Protein AF-A0A397FKP3-F1 (afdb_monomer_lite)

Structure (mmCIF, N/CA/C/O backbone):
da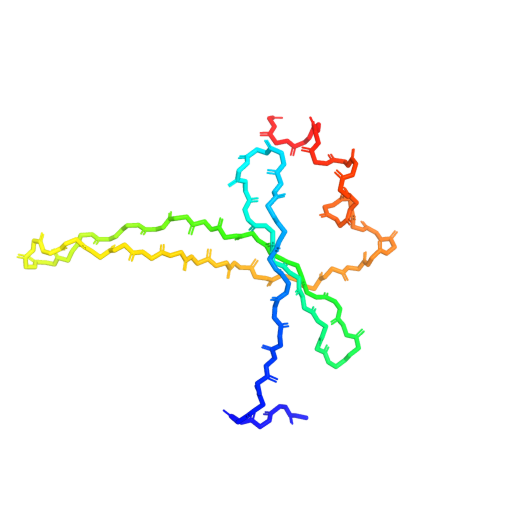ta_AF-A0A397FKP3-F1
#
_entry.id   AF-A0A397FKP3-F1
#
loop_
_atom_site.group_PDB
_atom_site.id
_atom_site.type_symbol
_atom_site.label_atom_id
_atom_site.label_alt_id
_atom_site.label_comp_id
_atom_site.label_asym_id
_atom_site.label_entity_id
_atom_site.label_seq_id
_atom_site.pdbx_PDB_ins_code
_atom_site.Cartn_x
_atom_site.Cartn_y
_atom_site.Cartn_z
_atom_site.occupancy
_atom_site.B_iso_or_equiv
_atom_site.auth_seq_id
_atom_site.auth_comp_id
_atom_site.auth_asym_id
_atom_site.auth_atom_id
_atom_site.pdbx_PDB_model_num
ATOM 1 N N . MET A 1 1 ? -22.119 -3.151 -1.458 1.00 43.16 1 MET A N 1
ATOM 2 C CA . MET A 1 1 ? -21.271 -3.543 -2.603 1.00 43.16 1 MET A CA 1
ATOM 3 C C . MET A 1 1 ? -20.735 -2.247 -3.167 1.00 43.16 1 MET A C 1
ATOM 5 O O . MET A 1 1 ? -21.559 -1.386 -3.445 1.00 43.16 1 MET A O 1
ATOM 9 N N . LEU A 1 2 ? -19.414 -2.081 -3.239 1.00 46.19 2 LEU A N 1
ATOM 10 C CA . LEU A 1 2 ? -18.814 -0.883 -3.830 1.00 46.19 2 LEU A CA 1
ATOM 11 C C . LEU A 1 2 ? -19.111 -0.877 -5.334 1.00 46.19 2 LEU A C 1
ATOM 13 O O . LEU A 1 2 ? -18.879 -1.882 -6.010 1.00 46.19 2 LEU A O 1
ATOM 17 N N . ASN A 1 3 ? -19.661 0.220 -5.842 1.00 46.50 3 ASN A N 1
ATOM 18 C CA . ASN A 1 3 ? -19.804 0.448 -7.274 1.00 46.50 3 ASN A CA 1
ATOM 19 C C . ASN A 1 3 ? -18.437 0.829 -7.860 1.00 46.50 3 ASN A C 1
ATOM 21 O O . ASN A 1 3 ? -17.614 1.447 -7.193 1.00 46.50 3 ASN A O 1
ATOM 25 N N . ASN A 1 4 ? -18.202 0.538 -9.142 1.00 54.88 4 ASN A N 1
ATOM 26 C CA . ASN A 1 4 ? -16.935 0.856 -9.828 1.00 54.88 4 ASN A CA 1
ATOM 27 C C . ASN A 1 4 ? -16.584 2.363 -9.887 1.00 54.88 4 ASN A C 1
ATOM 29 O O . ASN A 1 4 ? -15.503 2.708 -10.354 1.00 54.88 4 ASN A O 1
ATOM 33 N N . ASN A 1 5 ? -17.473 3.246 -9.419 1.00 62.22 5 ASN A N 1
ATOM 34 C CA . ASN A 1 5 ? -17.264 4.693 -9.329 1.00 62.22 5 ASN A CA 1
ATOM 35 C C . ASN A 1 5 ? -17.013 5.184 -7.893 1.00 62.22 5 ASN A C 1
ATOM 37 O O . ASN A 1 5 ? -16.881 6.391 -7.686 1.00 62.22 5 ASN A O 1
ATOM 41 N N . ASP A 1 6 ? -16.971 4.287 -6.907 1.00 65.25 6 ASP A N 1
ATOM 42 C CA . ASP A 1 6 ? -16.723 4.667 -5.521 1.00 65.25 6 ASP A CA 1
ATOM 43 C C . ASP A 1 6 ? -15.244 5.037 -5.368 1.00 65.25 6 ASP A C 1
ATOM 45 O O . ASP A 1 6 ? -14.346 4.192 -5.372 1.00 65.25 6 ASP A O 1
ATOM 49 N N . THR A 1 7 ? -14.985 6.338 -5.270 1.00 67.12 7 THR A N 1
ATOM 50 C CA . THR A 1 7 ? -13.672 6.868 -4.919 1.00 67.12 7 THR A CA 1
ATOM 51 C C . THR A 1 7 ? -13.484 6.784 -3.410 1.00 67.12 7 THR A C 1
ATOM 53 O O . THR A 1 7 ? -14.397 7.046 -2.627 1.00 67.12 7 THR A O 1
ATOM 56 N N . PHE A 1 8 ? -12.280 6.419 -2.982 1.00 70.62 8 PHE A N 1
ATOM 57 C CA . PHE A 1 8 ? -11.904 6.420 -1.575 1.00 70.62 8 PHE A CA 1
ATOM 58 C C . PHE A 1 8 ? -10.665 7.281 -1.379 1.00 70.62 8 PHE A C 1
ATOM 60 O O . PHE A 1 8 ? -9.795 7.373 -2.246 1.00 70.62 8 PHE A O 1
ATOM 67 N N . TRP A 1 9 ? -10.601 7.921 -0.219 1.00 75.50 9 TRP A N 1
ATOM 68 C CA . TRP A 1 9 ? -9.447 8.706 0.186 1.00 75.50 9 TRP A CA 1
ATOM 69 C C . TRP A 1 9 ? -8.457 7.802 0.910 1.00 75.50 9 TRP A C 1
ATOM 71 O O . TRP A 1 9 ? -8.851 6.958 1.721 1.00 75.50 9 TRP A O 1
ATOM 81 N N . ILE A 1 10 ? -7.174 7.973 0.607 1.00 80.06 10 ILE A N 1
ATOM 82 C CA . ILE A 1 10 ? -6.081 7.299 1.301 1.00 80.06 10 ILE A CA 1
ATOM 83 C C . ILE A 1 10 ? -5.271 8.374 2.010 1.00 80.06 10 ILE A C 1
ATOM 85 O O . ILE A 1 10 ? -4.824 9.329 1.376 1.00 80.06 10 ILE A O 1
ATOM 89 N N . GLU A 1 11 ? -5.078 8.214 3.312 1.00 73.44 11 GLU A N 1
ATOM 90 C CA . GLU A 1 11 ? -4.102 9.009 4.046 1.00 73.44 11 GLU A CA 1
ATOM 91 C C . GLU A 1 11 ? -2.707 8.438 3.816 1.00 73.44 11 GLU A C 1
ATOM 93 O O . GLU A 1 11 ? -2.484 7.237 3.986 1.00 73.44 11 GLU A O 1
ATOM 98 N N . LEU A 1 12 ? -1.785 9.317 3.427 1.00 76.75 12 LEU A N 1
ATOM 99 C CA . LEU A 1 12 ? -0.363 9.036 3.303 1.00 76.75 12 LEU A CA 1
ATOM 100 C C . LEU A 1 12 ? 0.343 9.607 4.531 1.00 76.75 12 LEU A C 1
ATOM 102 O O . LEU A 1 12 ? 0.288 10.812 4.772 1.00 76.75 12 LEU A O 1
ATOM 106 N N . ILE A 1 13 ? 1.003 8.747 5.295 1.00 78.12 13 ILE A N 1
ATOM 107 C CA . ILE A 1 13 ? 1.794 9.140 6.459 1.00 78.12 13 ILE A CA 1
ATOM 108 C C . ILE A 1 13 ? 3.237 8.748 6.173 1.00 78.12 13 ILE A C 1
ATOM 110 O O . ILE A 1 13 ? 3.548 7.564 6.043 1.00 78.12 13 ILE A O 1
ATOM 114 N N . GLU A 1 14 ? 4.110 9.742 6.071 1.00 72.06 14 GLU A N 1
ATOM 115 C CA . GLU A 1 14 ? 5.550 9.521 5.997 1.00 72.06 14 GLU A CA 1
ATOM 116 C C . GLU A 1 14 ? 6.040 9.107 7.391 1.00 72.06 14 GLU A C 1
ATOM 118 O O . GLU A 1 14 ? 5.823 9.816 8.377 1.00 72.06 14 GLU A O 1
ATOM 123 N N . THR A 1 15 ? 6.619 7.915 7.502 1.00 68.50 15 THR A N 1
ATOM 124 C CA . THR A 1 15 ? 7.184 7.420 8.758 1.00 68.50 15 THR A CA 1
ATOM 125 C C . THR A 1 15 ? 8.631 7.885 8.902 1.00 68.50 15 THR A C 1
ATOM 127 O O . THR A 1 15 ? 9.281 8.279 7.932 1.00 68.50 15 THR A O 1
ATOM 130 N N . ASN A 1 16 ? 9.175 7.794 10.117 1.00 62.19 16 ASN A N 1
ATOM 131 C CA . ASN A 1 16 ? 10.541 8.233 10.434 1.00 62.19 16 ASN A CA 1
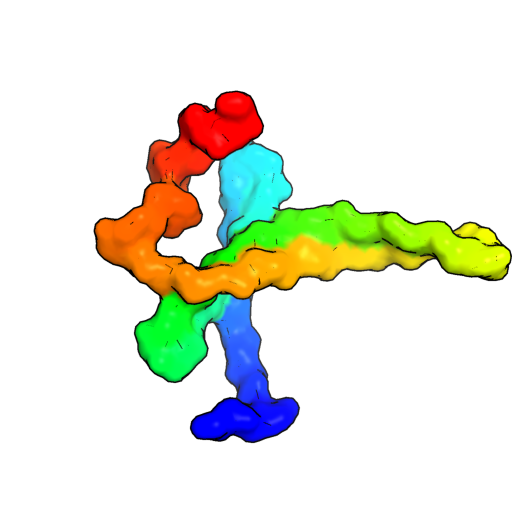ATOM 132 C C . ASN A 1 16 ? 11.630 7.568 9.564 1.00 62.19 16 ASN A C 1
ATOM 134 O O . ASN A 1 16 ? 12.721 8.115 9.429 1.00 62.19 16 ASN A O 1
ATOM 138 N N . ASN A 1 17 ? 11.327 6.425 8.938 1.00 63.94 17 ASN A N 1
ATOM 139 C CA . ASN A 1 17 ? 12.237 5.683 8.062 1.00 63.94 17 ASN A CA 1
ATOM 140 C C . ASN A 1 17 ? 11.992 5.948 6.567 1.00 63.94 17 ASN A C 1
ATOM 142 O O . ASN A 1 17 ? 12.385 5.131 5.737 1.00 63.94 17 ASN A O 1
ATOM 146 N N . GLN A 1 18 ? 11.317 7.051 6.216 1.00 67.00 18 GLN A N 1
ATOM 147 C CA . GLN A 1 18 ? 10.918 7.384 4.838 1.00 67.00 18 GLN A CA 1
ATOM 148 C C . GLN A 1 18 ? 9.991 6.333 4.200 1.00 67.00 18 GLN A C 1
ATOM 150 O O . GLN A 1 18 ? 9.837 6.291 2.977 1.00 67.00 18 GLN A O 1
ATOM 155 N N . LEU A 1 19 ? 9.370 5.466 5.011 1.00 66.44 19 LEU A N 1
ATOM 156 C CA . LEU A 1 19 ? 8.323 4.577 4.527 1.00 66.44 19 LEU A CA 1
ATOM 157 C C . LEU A 1 19 ? 7.024 5.368 4.455 1.00 66.44 19 LEU A C 1
ATOM 159 O O . LEU A 1 19 ? 6.686 6.146 5.339 1.00 66.44 19 LEU A O 1
ATOM 163 N N . GLU A 1 20 ? 6.266 5.140 3.400 1.00 78.12 20 GLU A N 1
ATOM 164 C CA . GLU A 1 20 ? 4.973 5.773 3.201 1.00 78.12 20 GLU A CA 1
ATOM 165 C C . GLU A 1 20 ? 3.877 4.800 3.637 1.00 78.12 20 GLU A C 1
ATOM 167 O O . GLU A 1 20 ? 3.564 3.833 2.933 1.00 78.12 20 GLU A O 1
ATOM 172 N N . LYS A 1 21 ? 3.294 5.037 4.812 1.00 80.44 21 LYS A N 1
ATOM 173 C CA . LYS A 1 21 ? 2.135 4.284 5.291 1.00 80.44 21 LYS A CA 1
ATOM 174 C C . LYS A 1 21 ? 0.870 4.808 4.620 1.00 80.44 21 LYS A C 1
ATOM 176 O O . LYS A 1 21 ? 0.640 6.012 4.566 1.00 80.44 21 LYS A O 1
ATOM 181 N N . LEU A 1 22 ? 0.035 3.889 4.158 1.00 84.00 22 LEU A N 1
ATOM 182 C CA . LEU A 1 22 ? -1.295 4.151 3.625 1.00 84.00 22 LEU A CA 1
ATOM 183 C C . LEU A 1 22 ? -2.356 3.674 4.607 1.00 84.00 22 LEU A C 1
ATOM 185 O O . LEU A 1 22 ? -2.317 2.515 5.029 1.00 84.00 22 LEU A O 1
ATOM 189 N N . SER A 1 23 ? -3.351 4.511 4.887 1.00 81.88 23 SER A N 1
ATOM 190 C CA . SER A 1 23 ? -4.538 4.128 5.657 1.00 81.88 23 SER A CA 1
ATOM 191 C C . SER A 1 23 ? -5.831 4.588 4.996 1.00 81.88 23 SER A C 1
ATOM 193 O O . SER A 1 23 ? -5.920 5.689 4.458 1.00 81.88 23 SER A O 1
ATOM 195 N N . THR A 1 24 ? -6.858 3.740 5.034 1.00 84.44 24 THR A N 1
ATOM 196 C CA . THR A 1 24 ? -8.210 4.097 4.579 1.00 84.44 24 THR A CA 1
ATOM 197 C C . THR A 1 24 ? -9.283 3.286 5.302 1.00 84.44 24 THR A C 1
ATOM 199 O O . THR A 1 24 ? -9.028 2.176 5.775 1.00 84.44 24 THR A O 1
ATOM 202 N N . LYS A 1 25 ? -10.506 3.818 5.382 1.00 80.69 25 LYS A N 1
ATOM 203 C CA . LYS A 1 25 ? -11.656 3.149 6.002 1.00 80.69 25 LYS A CA 1
ATOM 204 C C . LYS A 1 25 ? -12.724 2.865 4.951 1.00 80.69 25 LYS A C 1
ATOM 206 O O . LYS A 1 25 ? -13.265 3.789 4.357 1.00 80.69 25 LYS A O 1
ATOM 211 N N . ILE A 1 26 ? -13.051 1.589 4.769 1.00 81.81 26 ILE A N 1
ATOM 212 C CA . ILE A 1 26 ? -14.015 1.109 3.772 1.00 81.81 26 ILE A CA 1
ATOM 213 C C . ILE A 1 26 ? -15.011 0.194 4.485 1.00 81.81 26 ILE A C 1
ATOM 215 O O . ILE A 1 26 ? -14.601 -0.729 5.190 1.00 81.81 26 ILE A O 1
ATOM 219 N N . ASP A 1 27 ? -16.311 0.466 4.348 1.00 83.38 27 ASP A N 1
ATOM 220 C CA . ASP A 1 27 ? -17.399 -0.318 4.962 1.00 83.38 27 ASP A CA 1
ATOM 221 C C . ASP A 1 27 ? -17.189 -0.600 6.465 1.00 83.38 27 ASP A C 1
ATOM 223 O O . ASP A 1 27 ? -17.382 -1.709 6.963 1.00 83.38 27 ASP A O 1
ATOM 227 N N . GLY A 1 28 ? -16.719 0.410 7.204 1.00 79.00 28 GLY A N 1
ATOM 228 C CA . GLY A 1 28 ? -16.457 0.307 8.643 1.00 79.00 28 GLY A CA 1
ATOM 229 C C . GLY A 1 28 ? -15.156 -0.412 9.023 1.00 79.00 28 GLY A C 1
ATOM 230 O O . GLY A 1 28 ? -14.771 -0.357 10.190 1.00 79.00 28 GLY A O 1
ATOM 231 N N . LYS A 1 29 ? -14.442 -1.017 8.068 1.00 80.50 29 LYS A N 1
ATOM 232 C CA . LYS A 1 29 ? -13.157 -1.696 8.286 1.00 80.50 29 LYS A CA 1
ATOM 233 C C . LYS A 1 29 ? -11.990 -0.764 7.978 1.00 80.50 29 LYS A C 1
ATOM 235 O O . LYS A 1 29 ? -12.014 -0.034 6.989 1.00 80.50 29 LYS A O 1
ATOM 240 N N . HIS A 1 30 ? -10.960 -0.800 8.819 1.00 79.81 30 HIS A N 1
ATOM 241 C CA . HIS A 1 30 ? -9.726 -0.050 8.603 1.00 79.81 30 HIS A CA 1
ATOM 242 C C . HIS A 1 30 ? -8.741 -0.907 7.803 1.00 79.81 30 HIS A C 1
ATOM 244 O O . HIS A 1 30 ? -8.484 -2.054 8.162 1.00 79.81 30 HIS A O 1
ATOM 250 N N . TYR A 1 31 ? -8.191 -0.355 6.729 1.00 81.62 31 TYR A N 1
ATOM 251 C CA . TYR A 1 31 ? -7.140 -0.959 5.924 1.00 81.62 31 TYR A CA 1
ATOM 252 C C . TYR A 1 31 ? -5.852 -0.162 6.074 1.00 81.62 31 TYR A C 1
ATOM 254 O O . TYR A 1 31 ? -5.874 1.063 5.975 1.00 81.62 31 TYR A O 1
ATOM 262 N N . VAL A 1 32 ? -4.740 -0.868 6.266 1.00 81.94 32 VAL A N 1
ATOM 263 C CA . VAL A 1 32 ? -3.400 -0.280 6.348 1.00 81.94 32 VAL A CA 1
ATOM 264 C C . VAL A 1 32 ? -2.456 -1.034 5.416 1.00 81.94 32 VAL A C 1
ATOM 266 O O . VAL A 1 32 ? -2.565 -2.253 5.257 1.00 81.94 32 VAL A O 1
ATOM 269 N N . GLY A 1 33 ? -1.541 -0.316 4.779 1.00 80.44 33 GLY A N 1
ATOM 270 C CA . GLY A 1 33 ? -0.449 -0.875 3.988 1.00 80.44 33 GLY A CA 1
ATOM 271 C C . GLY A 1 33 ? 0.727 0.091 3.933 1.00 80.44 33 GLY A C 1
ATOM 272 O O . GLY A 1 33 ? 0.648 1.195 4.458 1.00 80.44 33 GLY A O 1
ATOM 273 N N . PHE A 1 34 ? 1.805 -0.314 3.273 1.00 81.31 34 PHE A N 1
ATOM 274 C CA . PHE A 1 34 ? 2.968 0.538 3.033 1.00 81.31 34 PHE A CA 1
ATOM 275 C C . PHE A 1 34 ? 3.269 0.551 1.539 1.00 81.31 34 PHE A C 1
ATOM 277 O O . PHE A 1 34 ? 3.117 -0.481 0.874 1.00 81.31 34 PHE A O 1
ATOM 284 N N . LEU A 1 35 ? 3.646 1.713 1.011 1.00 82.88 35 LEU A N 1
ATOM 285 C CA . LEU A 1 35 ? 4.113 1.831 -0.363 1.00 82.88 35 LEU A CA 1
ATOM 286 C C . LEU A 1 35 ? 5.539 1.304 -0.465 1.00 82.88 35 LEU A C 1
ATOM 288 O O . LEU A 1 35 ? 6.426 1.687 0.291 1.00 82.88 35 LEU A O 1
ATOM 292 N N . ASP A 1 36 ? 5.735 0.441 -1.449 1.00 78.19 36 ASP A N 1
ATOM 293 C CA . ASP A 1 36 ? 7.021 -0.141 -1.790 1.00 78.19 36 ASP A CA 1
ATOM 294 C C . ASP A 1 36 ? 7.337 0.150 -3.261 1.00 78.19 36 ASP A C 1
ATOM 296 O O . ASP A 1 36 ? 6.445 0.124 -4.123 1.00 78.19 36 ASP A O 1
ATOM 300 N N . TRP A 1 37 ? 8.604 0.440 -3.549 1.00 82.81 37 TRP A N 1
ATOM 301 C CA . TRP A 1 37 ? 9.069 0.717 -4.901 1.00 82.81 37 TRP A CA 1
ATOM 302 C C . TRP A 1 37 ? 9.292 -0.581 -5.663 1.00 82.81 37 TRP A C 1
ATOM 304 O O . TRP A 1 37 ? 9.983 -1.498 -5.224 1.00 82.81 37 TRP A O 1
ATOM 314 N N . ARG A 1 38 ? 8.724 -0.640 -6.862 1.00 83.75 38 ARG A N 1
ATOM 315 C CA . ARG A 1 38 ? 8.874 -1.759 -7.782 1.00 83.75 38 ARG A CA 1
ATOM 316 C C . ARG A 1 38 ? 9.495 -1.273 -9.074 1.00 83.75 38 ARG A C 1
ATOM 318 O O . ARG A 1 38 ? 9.165 -0.205 -9.591 1.00 83.75 38 ARG A O 1
ATOM 325 N N . GLU A 1 39 ? 10.369 -2.110 -9.605 1.00 94.69 39 GLU A N 1
ATOM 326 C CA . GLU A 1 39 ? 10.979 -1.936 -10.910 1.00 94.69 39 GLU A CA 1
ATOM 327 C C . GLU A 1 39 ? 10.815 -3.233 -11.701 1.00 94.69 39 GLU A C 1
ATOM 329 O O . GLU A 1 39 ? 11.067 -4.326 -11.188 1.00 94.69 39 GLU A O 1
ATOM 334 N N . ARG A 1 40 ? 10.381 -3.118 -12.956 1.00 93.06 40 ARG A N 1
ATOM 335 C CA . ARG A 1 40 ? 10.407 -4.216 -13.922 1.00 93.06 40 ARG A CA 1
ATOM 336 C C . ARG A 1 40 ? 11.075 -3.736 -15.196 1.00 93.06 40 ARG A C 1
ATOM 338 O O . ARG A 1 40 ? 10.745 -2.676 -15.726 1.00 93.06 40 ARG A O 1
ATOM 345 N N . LYS A 1 41 ? 11.985 -4.567 -15.692 1.00 94.88 41 LYS A N 1
ATOM 346 C CA . LYS A 1 41 ? 12.555 -4.441 -17.026 1.00 94.88 41 LYS A CA 1
ATOM 347 C C . LYS A 1 41 ? 11.681 -5.212 -18.010 1.00 94.88 41 LYS A C 1
ATOM 349 O O . LYS A 1 41 ? 11.444 -6.404 -17.817 1.00 94.88 41 LYS A O 1
ATOM 354 N N . GLU A 1 42 ? 11.182 -4.514 -19.015 1.00 94.12 42 GLU A N 1
ATOM 355 C CA . GLU A 1 42 ? 10.372 -5.078 -20.089 1.00 94.12 42 GLU A CA 1
ATOM 356 C C . GLU A 1 42 ? 11.274 -5.704 -21.171 1.00 94.12 42 GLU A C 1
ATOM 358 O O . GLU A 1 42 ? 12.489 -5.480 -21.211 1.00 94.12 42 GLU A O 1
ATOM 363 N N . LEU A 1 43 ? 10.686 -6.526 -22.045 1.00 92.56 43 LEU A N 1
ATOM 364 C CA . LEU A 1 43 ? 11.424 -7.268 -23.080 1.00 92.56 43 LEU A CA 1
ATOM 365 C C . LEU A 1 43 ? 12.082 -6.359 -24.132 1.00 92.56 43 LEU A C 1
ATOM 367 O O . LEU A 1 43 ? 13.095 -6.737 -24.713 1.00 92.56 43 LEU A O 1
ATOM 371 N N . ASP A 1 44 ? 11.532 -5.166 -24.353 1.00 95.44 44 ASP A N 1
ATOM 372 C CA . ASP A 1 44 ? 12.069 -4.135 -25.251 1.00 95.44 44 ASP A CA 1
ATOM 373 C C . ASP A 1 44 ? 13.229 -3.331 -24.625 1.00 95.44 44 ASP A C 1
ATOM 375 O O . ASP A 1 44 ? 13.805 -2.456 -25.268 1.00 95.44 44 ASP A O 1
ATOM 379 N N . GLY A 1 45 ? 13.586 -3.627 -23.370 1.00 94.25 45 GLY A N 1
ATOM 380 C CA . GLY A 1 45 ? 14.618 -2.925 -22.614 1.00 94.25 45 GLY A CA 1
ATOM 381 C C . GLY A 1 45 ? 14.116 -1.709 -21.833 1.00 94.25 45 GLY A C 1
ATOM 382 O O . GLY A 1 45 ? 14.889 -1.158 -21.044 1.00 94.25 45 GLY A O 1
ATOM 383 N N . THR A 1 46 ? 12.845 -1.324 -21.981 1.00 94.94 46 THR A N 1
ATOM 384 C CA . THR A 1 46 ? 12.221 -0.253 -21.200 1.00 94.94 46 THR A CA 1
ATOM 385 C C . THR A 1 46 ? 12.168 -0.638 -19.720 1.00 94.94 46 THR A C 1
ATOM 387 O O . THR A 1 46 ? 11.886 -1.782 -19.359 1.00 94.94 46 THR A O 1
ATOM 390 N N . VAL A 1 47 ? 12.436 0.323 -18.830 1.00 95.50 47 VAL A N 1
ATOM 391 C CA . VAL A 1 47 ? 12.318 0.132 -17.377 1.00 95.50 47 VAL A CA 1
ATOM 392 C C . VAL A 1 47 ? 11.068 0.841 -16.882 1.00 95.50 47 VAL A C 1
ATOM 394 O O . VAL A 1 47 ? 10.972 2.068 -16.941 1.00 95.50 47 VAL A O 1
ATOM 397 N N . ARG A 1 48 ? 10.118 0.071 -16.349 1.00 94.06 48 ARG A N 1
ATOM 398 C CA . ARG A 1 48 ? 8.926 0.603 -15.693 1.00 94.06 48 ARG A CA 1
ATOM 399 C C . ARG A 1 48 ? 9.149 0.630 -14.185 1.00 94.06 48 ARG A C 1
ATOM 401 O O . ARG A 1 48 ? 9.457 -0.398 -13.584 1.00 94.06 48 ARG A O 1
ATOM 408 N N . LYS A 1 49 ? 8.948 1.800 -13.575 1.00 92.81 49 LYS A N 1
ATOM 409 C CA . LYS A 1 49 ? 8.990 2.000 -12.119 1.00 92.81 49 LYS A CA 1
ATOM 410 C C . LYS A 1 49 ? 7.614 2.412 -11.616 1.00 92.81 49 LYS A C 1
ATOM 412 O O . LYS A 1 49 ? 6.953 3.234 -12.248 1.00 92.81 49 LYS A O 1
ATOM 417 N N . TRP A 1 50 ? 7.171 1.838 -10.506 1.00 88.50 50 TRP A N 1
ATOM 418 C CA . TRP A 1 50 ? 5.917 2.213 -9.849 1.00 88.50 50 TRP A CA 1
ATOM 419 C C . TRP A 1 50 ? 6.011 1.967 -8.346 1.00 88.50 50 TRP A C 1
ATOM 421 O O . TRP A 1 50 ? 6.789 1.126 -7.900 1.00 88.50 50 TRP A O 1
ATOM 431 N N . LYS A 1 51 ? 5.200 2.678 -7.561 1.00 83.19 51 LYS A N 1
ATOM 432 C CA . LYS A 1 51 ? 4.951 2.308 -6.167 1.00 83.19 51 LYS A CA 1
ATOM 433 C C . LYS A 1 51 ? 3.721 1.412 -6.107 1.00 83.19 51 LYS A C 1
ATOM 435 O O . LYS A 1 51 ? 2.735 1.658 -6.803 1.00 83.19 51 LYS A O 1
ATOM 440 N N . SER A 1 52 ? 3.769 0.374 -5.288 1.00 81.94 52 SER A N 1
ATOM 441 C CA . SER A 1 52 ? 2.614 -0.483 -5.012 1.00 81.94 52 SER A CA 1
ATOM 442 C C . SER A 1 52 ? 2.486 -0.710 -3.518 1.00 81.94 52 SER A C 1
ATOM 444 O O . SER A 1 52 ? 3.498 -0.873 -2.844 1.00 81.94 52 SER A O 1
ATOM 446 N N . ALA A 1 53 ? 1.255 -0.783 -3.021 1.00 78.56 53 ALA A N 1
ATOM 447 C CA . ALA A 1 53 ? 0.976 -1.171 -1.647 1.00 78.56 53 ALA A CA 1
ATOM 448 C C . ALA A 1 53 ? 0.047 -2.382 -1.619 1.00 78.56 53 ALA A C 1
ATOM 450 O O . ALA A 1 53 ? -0.943 -2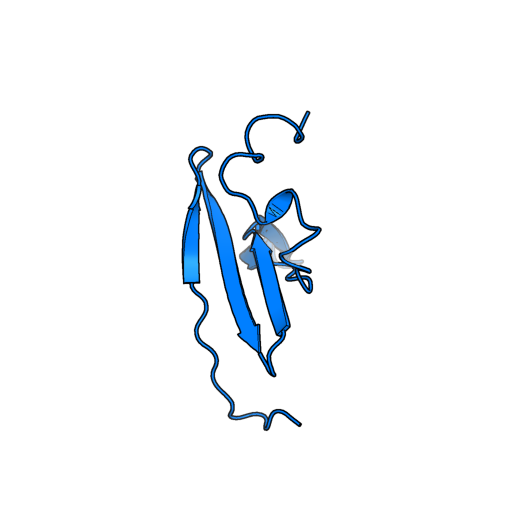.439 -2.347 1.00 78.56 53 ALA A O 1
ATOM 451 N N . ASN A 1 54 ? 0.346 -3.326 -0.729 1.00 72.12 54 ASN A N 1
ATOM 452 C CA . ASN A 1 54 ? -0.586 -4.382 -0.355 1.00 72.12 54 ASN A CA 1
ATOM 453 C C . ASN A 1 54 ? -1.266 -3.976 0.952 1.00 72.12 54 ASN A C 1
ATOM 455 O O . ASN A 1 54 ? -0.664 -4.078 2.021 1.00 72.12 54 ASN A O 1
ATOM 459 N N . MET A 1 55 ? -2.510 -3.506 0.867 1.00 79.19 55 MET A N 1
ATOM 460 C CA . MET A 1 55 ? -3.285 -3.123 2.046 1.00 79.19 55 MET A CA 1
ATOM 461 C C . MET A 1 55 ? -3.963 -4.346 2.667 1.00 79.19 55 MET A C 1
ATOM 463 O O . MET A 1 55 ? -4.482 -5.214 1.964 1.00 79.19 55 MET A O 1
ATOM 467 N N . ARG A 1 56 ? -3.977 -4.416 3.997 1.00 76.12 56 ARG A N 1
ATOM 468 C CA . ARG A 1 56 ? -4.630 -5.484 4.765 1.00 76.12 56 ARG A CA 1
ATOM 469 C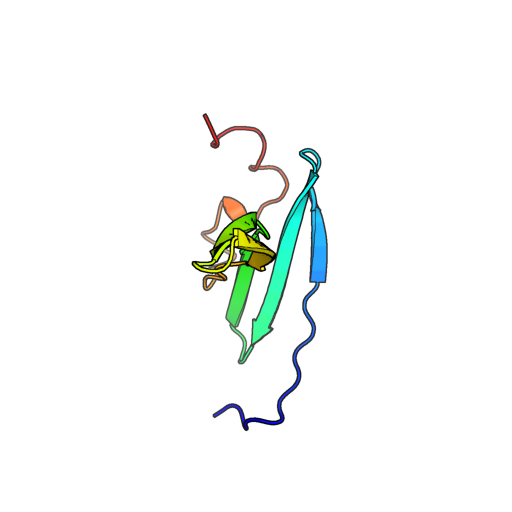 C . ARG A 1 56 ? -5.608 -4.876 5.757 1.00 76.12 56 ARG A C 1
ATOM 471 O O . ARG A 1 56 ? -5.400 -3.759 6.225 1.00 76.12 56 ARG A O 1
ATOM 478 N N . VAL A 1 57 ? -6.664 -5.619 6.090 1.00 79.81 57 VAL A N 1
ATOM 479 C CA . VAL A 1 57 ? -7.583 -5.220 7.163 1.00 79.81 57 VAL A CA 1
ATOM 480 C C . VAL A 1 57 ? -6.795 -5.175 8.472 1.00 79.81 57 VAL A C 1
ATOM 482 O O . VAL A 1 57 ? -6.285 -6.200 8.924 1.00 79.81 57 VAL A O 1
ATOM 485 N N . CYS A 1 58 ? -6.697 -3.993 9.071 1.00 73.19 58 CYS A N 1
ATOM 486 C CA . CYS A 1 58 ? -6.139 -3.795 10.399 1.00 73.19 58 CYS A CA 1
ATOM 487 C C . CYS A 1 58 ? -7.251 -3.969 11.432 1.00 73.19 58 CYS A C 1
ATOM 489 O O . CYS A 1 58 ? -8.279 -3.290 11.389 1.00 73.19 58 CYS A O 1
ATOM 491 N N . ASN A 1 59 ? -7.034 -4.870 12.387 1.00 66.25 59 ASN A N 1
ATOM 492 C CA . ASN A 1 59 ? -7.862 -4.940 13.581 1.00 66.25 59 ASN A CA 1
ATOM 493 C C . ASN A 1 59 ? -7.216 -4.047 14.645 1.00 66.25 59 ASN A C 1
ATOM 495 O O . ASN A 1 59 ? -6.254 -4.470 15.279 1.00 66.25 59 ASN A O 1
ATOM 499 N N . TRP A 1 60 ? -7.686 -2.801 14.772 1.00 54.25 60 TRP A N 1
ATOM 500 C CA . TRP A 1 60 ? -7.023 -1.730 15.536 1.00 54.25 60 TRP A CA 1
ATOM 501 C C . TRP A 1 60 ? -6.637 -2.143 16.964 1.00 54.25 60 TRP A C 1
ATOM 503 O O . TRP A 1 60 ? -5.551 -1.822 17.427 1.00 54.25 60 TRP A O 1
ATOM 513 N N . GLU A 1 61 ? -7.478 -2.943 17.622 1.00 53.69 61 GLU A N 1
ATOM 514 C CA . GLU A 1 61 ? -7.252 -3.447 18.985 1.00 53.69 61 GLU A CA 1
ATOM 515 C C . GLU A 1 61 ? -6.131 -4.498 19.095 1.00 53.69 61 GLU A C 1
ATOM 517 O O . GLU A 1 61 ? -5.651 -4.778 20.189 1.00 53.69 61 GLU A O 1
ATOM 522 N N . LYS A 1 62 ? -5.718 -5.111 17.979 1.00 51.97 62 LYS A N 1
ATOM 523 C CA . LYS A 1 62 ? -4.747 -6.222 17.935 1.00 51.97 62 LYS A CA 1
ATOM 524 C C . LYS A 1 62 ? -3.520 -5.939 17.072 1.00 51.97 62 LYS A C 1
ATOM 526 O O . LYS A 1 62 ? -2.643 -6.791 16.967 1.00 51.97 62 LYS A O 1
ATOM 531 N N . CYS A 1 63 ? -3.469 -4.799 16.392 1.00 54.75 63 CYS A N 1
ATOM 532 C CA . CYS A 1 63 ? -2.489 -4.568 15.343 1.00 54.75 63 CYS A CA 1
ATOM 533 C C . CYS A 1 63 ? -1.332 -3.710 15.862 1.00 54.75 63 CYS A C 1
ATOM 535 O O . CYS A 1 63 ? -1.427 -2.486 15.926 1.00 54.75 63 CYS A O 1
ATOM 537 N N . GLN A 1 64 ? -0.224 -4.369 16.207 1.00 50.16 64 GLN A N 1
ATOM 538 C CA . GLN A 1 64 ? 1.037 -3.718 16.576 1.00 50.16 64 GLN A CA 1
ATOM 539 C C . GLN A 1 64 ? 1.551 -2.777 15.469 1.00 50.16 64 GLN A C 1
ATOM 541 O O . GLN A 1 64 ? 2.038 -1.697 15.771 1.00 50.16 64 GLN A O 1
ATOM 546 N N . THR A 1 65 ? 1.319 -3.104 14.193 1.00 46.94 65 THR A N 1
ATOM 547 C CA . THR A 1 65 ? 1.641 -2.267 13.018 1.00 46.94 65 THR A CA 1
ATOM 548 C C . THR A 1 65 ? 0.698 -1.079 12.788 1.00 46.94 65 THR A C 1
ATOM 550 O O . THR A 1 65 ? 0.948 -0.258 11.911 1.00 46.94 65 THR A O 1
ATOM 553 N N . CYS A 1 66 ? -0.386 -0.950 13.558 1.00 50.19 66 CYS A N 1
ATOM 554 C CA . CYS A 1 66 ? -1.250 0.238 13.543 1.00 50.19 66 CYS A CA 1
ATOM 555 C C . CYS A 1 66 ? -0.887 1.233 14.655 1.00 50.19 66 CYS A C 1
ATOM 557 O O . CYS A 1 66 ? -1.419 2.343 14.677 1.00 50.19 66 CYS A O 1
ATOM 559 N N . ASN A 1 67 ? 0.044 0.862 15.539 1.00 49.19 67 ASN A N 1
ATOM 560 C CA . ASN A 1 67 ? 0.544 1.717 16.598 1.00 49.19 67 ASN A CA 1
ATOM 561 C C . ASN A 1 67 ? 1.856 2.375 16.123 1.00 49.19 67 ASN A C 1
ATOM 563 O O . ASN A 1 67 ? 2.880 1.696 16.067 1.00 49.19 67 ASN A O 1
ATOM 567 N N . PRO A 1 68 ? 1.870 3.675 15.770 1.00 48.31 68 PRO A N 1
ATOM 568 C CA . PRO A 1 68 ? 3.062 4.333 15.218 1.00 48.31 68 PRO A CA 1
ATOM 569 C C . PRO A 1 68 ? 4.264 4.329 16.180 1.00 48.31 68 PRO A C 1
ATOM 571 O O . PRO A 1 68 ? 5.385 4.568 15.756 1.00 48.31 68 PRO A O 1
ATOM 574 N N . GLN A 1 69 ? 4.047 4.026 17.466 1.00 42.78 69 GLN A N 1
ATOM 575 C CA . GLN A 1 69 ? 5.101 3.878 18.474 1.00 42.78 69 GLN A CA 1
ATOM 576 C C . GLN A 1 69 ? 5.784 2.493 18.480 1.00 42.78 69 GLN A C 1
ATOM 578 O O . GLN A 1 69 ? 6.793 2.331 19.159 1.00 42.78 69 GLN A O 1
ATOM 583 N N . ILE A 1 70 ? 5.255 1.485 17.769 1.00 45.22 70 ILE A N 1
ATOM 584 C CA . ILE A 1 70 ? 5.793 0.105 17.762 1.00 45.22 70 ILE A CA 1
ATOM 585 C C . ILE A 1 70 ? 6.672 -0.175 16.524 1.00 45.22 70 ILE A C 1
ATOM 587 O O . ILE A 1 70 ? 7.444 -1.132 16.519 1.00 45.22 70 ILE A O 1
ATOM 591 N N . GLU A 1 71 ? 6.657 0.694 15.507 1.00 41.56 71 GLU A N 1
ATOM 592 C CA . GLU A 1 71 ? 7.459 0.529 14.279 1.00 41.56 71 GLU A CA 1
ATOM 593 C C . GLU A 1 71 ? 8.991 0.608 14.487 1.00 41.56 71 GLU A C 1
ATOM 595 O O . GLU A 1 71 ? 9.740 0.325 13.557 1.00 41.56 71 GLU A O 1
ATOM 600 N N . GLU A 1 72 ? 9.491 0.919 15.691 1.00 42.19 72 GLU A N 1
ATOM 601 C CA . GLU A 1 72 ? 10.937 0.998 15.965 1.00 42.19 72 GLU A CA 1
ATOM 602 C C . GLU A 1 72 ? 11.627 -0.341 16.300 1.00 42.19 72 GLU A C 1
ATOM 604 O O . GLU A 1 72 ? 12.857 -0.370 16.338 1.00 42.19 72 GLU A O 1
ATOM 609 N N . LYS A 1 73 ? 10.911 -1.452 16.554 1.00 34.41 73 LYS A N 1
ATOM 610 C CA . LYS A 1 73 ? 11.562 -2.669 17.104 1.00 34.41 73 LYS A CA 1
ATOM 611 C C . LYS A 1 73 ? 11.3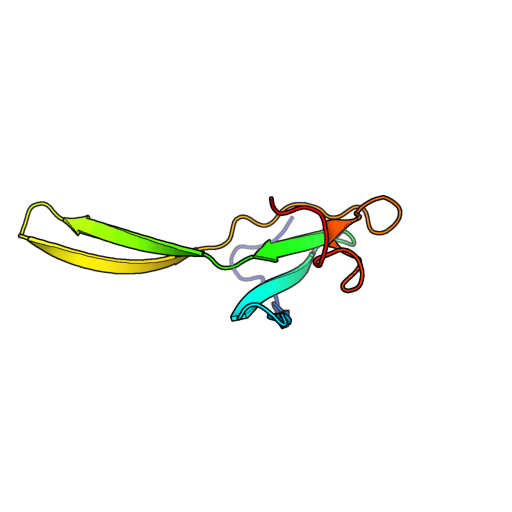78 -4.006 16.383 1.00 34.41 73 LYS A C 1
ATOM 613 O O . LYS A 1 73 ? 12.083 -4.937 16.754 1.00 34.41 73 LYS A O 1
ATOM 618 N N . GLU A 1 74 ? 10.535 -4.135 15.361 1.00 33.34 74 GLU A N 1
ATOM 619 C CA . GLU A 1 74 ? 10.279 -5.448 14.724 1.00 33.34 74 GLU A CA 1
ATOM 620 C C . GLU A 1 74 ? 10.390 -5.435 13.190 1.00 33.34 74 GLU A C 1
ATOM 622 O O . GLU A 1 74 ? 9.519 -5.935 12.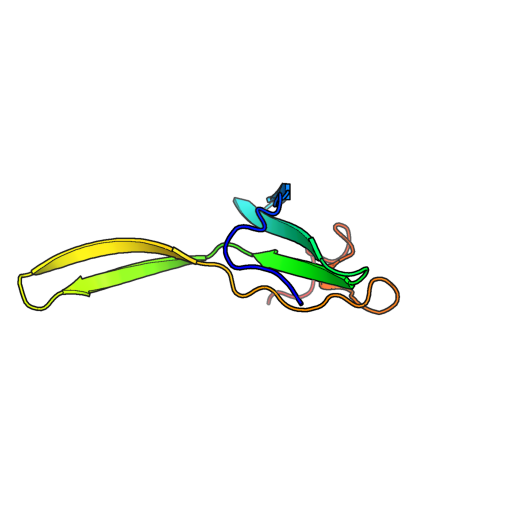479 1.00 33.34 74 GLU A O 1
ATOM 627 N N . LEU A 1 75 ? 11.480 -4.873 12.658 1.00 33.31 75 LEU A N 1
ATOM 628 C CA . LEU A 1 75 ? 11.865 -5.056 11.248 1.00 33.31 75 LEU A CA 1
ATOM 629 C C . LEU A 1 75 ? 13.312 -5.563 11.059 1.00 33.31 75 LEU A C 1
ATOM 631 O O . LEU A 1 75 ? 13.848 -5.453 9.958 1.00 33.31 75 LEU A O 1
ATOM 635 N N . PHE A 1 76 ? 13.917 -6.169 12.092 1.00 35.00 76 PHE A N 1
ATOM 636 C CA . PHE A 1 76 ? 15.200 -6.885 12.003 1.00 35.00 76 PHE A CA 1
ATOM 637 C C . PHE A 1 76 ? 15.090 -8.310 12.542 1.00 35.00 76 PHE A C 1
ATOM 639 O O . PHE A 1 76 ? 14.539 -8.468 13.655 1.00 35.00 76 PHE A O 1
#

Foldseek 3Di:
DDDPPDDWDWDWDQAPVRWTKTWTADPNWIKIWIWDWDWDQDPVRDIDIDTDIDIDGDPPVPDLVNPSVNVPPPPD

pLDDT: mean 70.65, std 17.73, range [33.31, 95.5]

Sequence (76 aa):
MLNNNDTFWIELIETNNQLEKLSTKIDGKHYVGFLDWRERKELDGTVRKWKSANMRVCNWEKCQTCNPQIEEKELF

Radius of gyration: 15.54 Å; chains: 1; bounding box: 36×17×44 Å

Secondary structure (DSSP, 8-state):
---TT-----EEEE-TTS-EEEEEEETTEEEEEEEEEEEEE-TTS-EEEEEEE--EEE-TTT-GGG-TTTTTSS--